Protein 4R0R (pdb70)

Sequence (48 aa):
YGIKKEIEAIKKEQEAIKKKIEAIEKELRQLANETTQALQLFLRATTE

B-factor: mean 69.01, std 18.32, range [40.63, 164.59]

Foldseek 3Di:
DVVVVVVVVVVVVVVVVVVVVVVVVVVVVVVVVVVVVVVVVVVVVVVD

Structure (mmCIF, N/CA/C/O backbone):
data_4R0R
#
_entry.id   4R0R
#
_cell.length_a   38.510
_cell.length_b   38.510
_cell.length_c   72.588
_cell.angle_alpha   90.000
_cell.angle_beta   90.000
_cell.angle_gamma   120.000
#
_symmetry.space_group_name_H-M   'P 3 2 1'
#
loop_
_entity.id
_entity.type
_entity.pdbx_description
1 polymer eboIZN21
2 water water
#
loop_
_atom_site.group_PDB
_atom_site.id
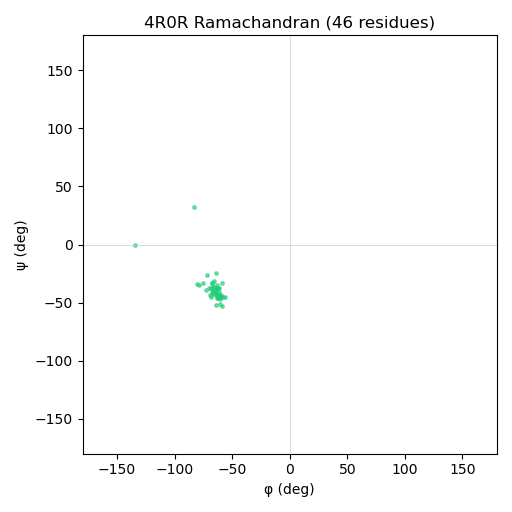_atom_site.type_symbol
_atom_site.label_atom_id
_atom_site.label_alt_id
_atom_site.label_comp_id
_atom_site.label_asym_id
_atom_site.label_entity_id
_atom_site.label_seq_id
_atom_site.pdbx_PDB_ins_code
_atom_site.Cartn_x
_atom_site.Cartn_y
_atom_site.Cartn_z
_atom_site.occupancy
_atom_site.B_iso_or_equiv
_atom_site.auth_seq_id
_atom_site.auth_comp_id
_atom_site.auth_asym_id
_atom_site.auth_atom_id
_atom_site.pdbx_PDB_model_num
ATOM 4 N N . TYR A 1 2 ? 11.641 13.456 64.827 1.00 75.90 531 TYR A N 1
ATOM 5 C CA . TYR A 1 2 ? 10.614 13.670 63.814 1.00 62.27 531 TYR A CA 1
ATOM 6 C C . TYR A 1 2 ? 11.162 14.463 62.634 1.00 52.65 531 TYR A C 1
ATOM 7 O O . TYR A 1 2 ? 10.821 14.190 61.485 1.00 57.19 531 TYR A O 1
ATOM 25 N N . GLY A 1 3 ? 12.012 15.443 62.923 1.00 51.02 532 GLY A N 1
ATOM 26 C CA . GLY A 1 3 ? 12.573 16.296 61.890 1.00 57.11 532 GLY A CA 1
ATOM 27 C C . GLY A 1 3 ? 13.439 15.528 60.909 1.00 55.24 532 GLY A C 1
ATOM 28 O O . GLY A 1 3 ? 13.319 15.701 59.697 1.00 52.64 532 GLY A O 1
ATOM 32 N N . ILE A 1 4 ? 14.314 14.676 61.434 1.00 51.31 533 ILE A N 1
ATOM 33 C CA . ILE A 1 4 ? 15.191 13.868 60.593 1.00 53.70 533 ILE A CA 1
ATOM 34 C C . ILE A 1 4 ? 14.375 12.867 59.777 1.00 48.07 533 ILE A C 1
ATOM 35 O O . ILE A 1 4 ? 14.704 12.579 58.627 1.00 50.14 533 ILE A O 1
ATOM 50 N N . LYS A 1 5 ? 13.312 12.341 60.380 1.00 49.44 534 LYS A N 1
ATOM 51 C CA . LYS A 1 5 ? 12.413 11.419 59.694 1.00 47.70 534 LYS A CA 1
ATOM 52 C C . LYS A 1 5 ? 11.786 12.088 58.473 1.00 48.59 534 LYS A C 1
ATOM 53 O O . LYS A 1 5 ? 11.757 11.513 57.386 1.00 47.88 534 LYS A O 1
ATOM 72 N N . LYS A 1 6 ? 11.287 13.306 58.660 1.00 41.71 535 LYS A N 1
ATOM 73 C CA . LYS A 1 6 ? 10.650 14.046 57.579 1.00 47.46 535 LYS A CA 1
ATOM 74 C C . LYS A 1 6 ? 11.662 14.442 56.512 1.00 48.14 535 LYS A C 1
ATOM 75 O O . LYS A 1 6 ? 11.327 14.517 55.332 1.00 44.46 535 LYS A O 1
ATOM 94 N N . GLU A 1 7 ? 12.896 14.704 56.932 1.00 45.55 536 GLU A N 1
ATOM 95 C CA . GLU A 1 7 ? 13.972 15.015 56.000 1.00 48.37 536 GLU A CA 1
ATOM 96 C C . GLU A 1 7 ? 14.261 13.809 55.112 1.00 48.92 536 GLU A C 1
ATOM 97 O O . GLU A 1 7 ? 14.284 13.919 53.886 1.00 49.17 536 GLU A O 1
ATOM 109 N N . ILE A 1 8 ? 14.474 12.658 55.743 1.00 43.56 537 ILE A N 1
ATOM 110 C CA . ILE A 1 8 ? 14.770 11.420 55.029 1.00 48.45 537 ILE A CA 1
ATOM 111 C C . ILE A 1 8 ? 13.615 11.042 54.107 1.00 49.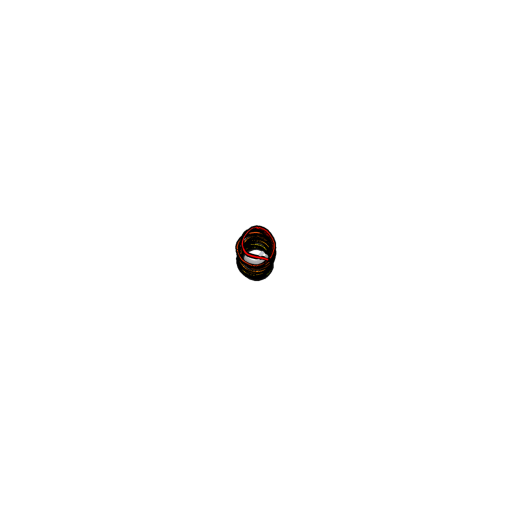75 537 ILE A C 1
ATOM 112 O O . ILE A 1 8 ? 13.826 10.599 52.980 1.00 43.27 537 ILE A O 1
ATOM 128 N N . GLU A 1 9 ? 12.395 11.226 54.598 1.00 48.49 538 GLU A N 1
ATOM 129 C CA . GLU A 1 9 ? 11.195 10.942 53.822 1.00 47.95 538 GLU A CA 1
ATOM 130 C C . GLU A 1 9 ? 11.145 11.787 52.553 1.00 49.31 538 GLU A C 1
ATOM 131 O O . GLU A 1 9 ? 10.811 11.290 51.479 1.00 50.47 538 GLU A O 1
ATOM 143 N N . ALA A 1 10 ? 11.479 13.066 52.683 1.00 45.25 539 ALA A N 1
ATOM 144 C CA . ALA A 1 10 ? 11.495 13.975 51.543 1.00 49.92 539 ALA A CA 1
ATOM 145 C C . ALA A 1 10 ? 12.572 13.580 50.535 1.00 47.84 539 ALA A C 1
ATOM 146 O O . ALA A 1 10 ? 12.351 13.629 49.325 1.00 49.68 539 ALA A O 1
ATOM 153 N N . ILE A 1 11 ? 13.740 13.191 51.040 1.00 47.27 540 ILE A N 1
ATOM 154 C CA . ILE A 1 11 ? 14.851 12.789 50.183 1.00 48.12 540 ILE A CA 1
ATOM 155 C C . ILE A 1 11 ? 14.477 11.556 49.362 1.00 47.78 540 ILE A C 1
ATOM 156 O O . ILE A 1 11 ? 14.766 11.489 48.168 1.00 49.51 540 ILE A O 1
ATOM 172 N N . LYS A 1 12 ? 13.827 10.588 49.999 1.00 42.41 541 LYS A N 1
ATOM 173 C CA . LYS A 1 12 ? 13.441 9.360 49.314 1.00 47.08 541 LYS A CA 1
ATOM 174 C C . LYS A 1 12 ? 12.297 9.611 48.336 1.00 50.27 541 LYS A C 1
ATOM 175 O O . LYS A 1 12 ? 12.147 8.889 47.352 1.00 56.54 541 LYS A O 1
ATOM 194 N N . LYS A 1 13 ? 11.493 10.636 48.603 1.00 50.58 542 LYS A N 1
ATOM 195 C CA . LYS A 1 13 ? 10.478 11.071 47.648 1.00 48.26 542 LYS A CA 1
ATOM 196 C C . LYS A 1 13 ? 11.145 11.661 46.415 1.00 49.12 542 LYS A C 1
ATOM 197 O O . LYS A 1 13 ? 10.689 11.459 45.291 1.00 49.49 542 LYS A O 1
ATOM 216 N N . GLU A 1 14 ? 12.227 12.400 46.639 1.00 50.64 543 GLU A N 1
ATOM 217 C CA . GLU A 1 14 ? 12.960 13.043 45.558 1.00 51.38 543 GLU A CA 1
ATOM 218 C C . GLU A 1 14 ? 13.664 12.005 44.690 1.00 54.13 543 GLU A C 1
ATOM 219 O O . GLU A 1 14 ? 13.743 12.154 43.471 1.00 54.67 543 GLU A O 1
ATOM 231 N N . GLN A 1 15 ? 14.173 10.952 45.322 1.00 47.92 544 GLN A N 1
ATOM 232 C CA . GLN A 1 15 ? 14.874 9.897 44.599 1.00 51.67 544 GLN A CA 1
ATOM 233 C C . GLN A 1 15 ? 13.935 9.121 43.680 1.00 52.56 544 GLN A C 1
ATOM 234 O O . GLN A 1 15 ? 14.289 8.816 42.543 1.00 51.12 544 GLN A O 1
ATOM 248 N N . GLU A 1 16 ? 12.743 8.800 44.175 1.00 53.73 545 GLU A N 1
ATOM 249 C CA . GLU A 1 16 ? 11.752 8.088 43.373 1.00 58.85 545 GLU A CA 1
ATOM 250 C C . GLU A 1 16 ? 11.324 8.919 42.169 1.00 54.26 545 GLU A C 1
ATOM 251 O O . GLU A 1 16 ? 11.097 8.385 41.083 1.00 57.73 545 GLU A O 1
ATOM 263 N N . ALA A 1 17 ? 11.213 10.228 42.367 1.00 46.74 546 ALA A N 1
ATOM 264 C CA . ALA A 1 17 ? 10.865 11.136 41.283 1.00 51.00 546 AL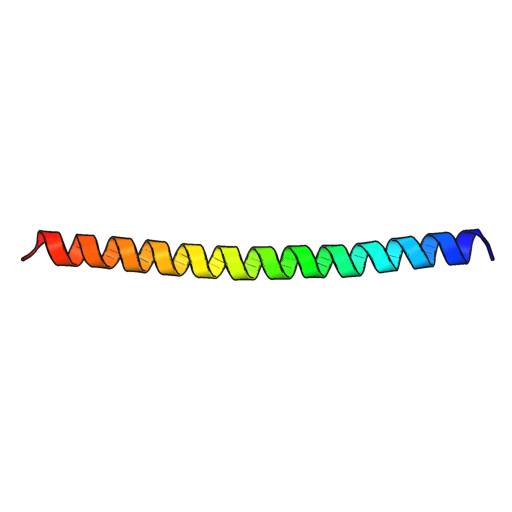A A CA 1
ATOM 265 C C . ALA A 1 17 ? 11.992 11.189 40.254 1.00 51.88 546 ALA A C 1
ATOM 266 O O . ALA A 1 17 ? 11.746 11.191 39.047 1.00 52.93 546 ALA A O 1
ATOM 273 N N . ILE A 1 18 ? 13.228 11.232 40.744 1.00 47.70 547 ILE A N 1
ATOM 274 C CA . ILE A 1 18 ? 14.406 11.231 39.882 1.00 48.96 547 ILE A CA 1
ATOM 275 C C . ILE A 1 18 ? 14.469 9.938 39.071 1.00 49.85 547 ILE A C 1
ATOM 276 O O . ILE A 1 18 ? 14.698 9.968 37.861 1.00 49.81 547 ILE A O 1
ATOM 292 N N . LYS A 1 19 ? 14.251 8.810 39.741 1.00 47.11 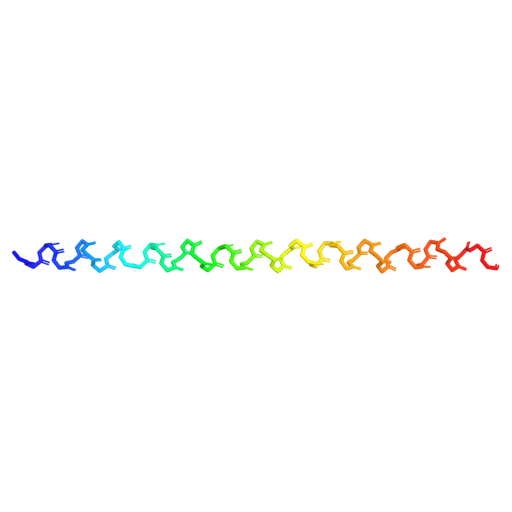548 LYS A N 1
ATOM 293 C CA . LYS A 1 19 ? 14.283 7.507 39.083 1.00 46.39 548 LYS A CA 1
ATOM 294 C C . LYS A 1 19 ? 13.265 7.425 37.948 1.00 55.21 548 LYS A C 1
ATOM 295 O O . LYS A 1 19 ? 13.508 6.767 36.938 1.00 51.97 548 LYS A O 1
ATOM 314 N N . LYS A 1 20 ? 12.132 8.100 38.113 1.00 53.70 549 LYS A N 1
ATOM 315 C CA . LYS A 1 20 ? 11.095 8.106 37.087 1.00 50.54 549 LYS A CA 1
ATOM 316 C C . LYS A 1 20 ? 11.440 9.066 35.954 1.00 55.79 549 LYS A C 1
ATOM 317 O O . LYS A 1 20 ? 11.120 8.804 3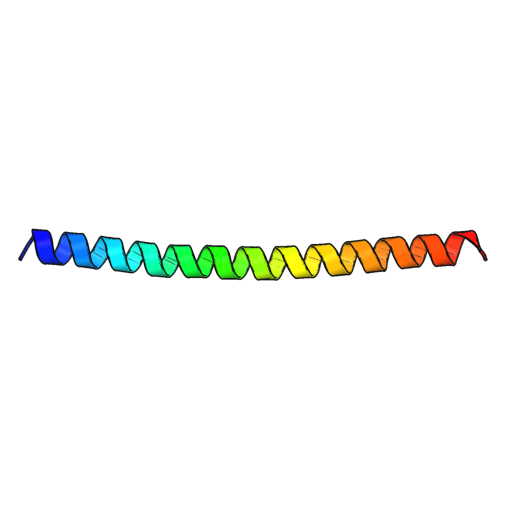4.795 1.00 53.28 549 LYS A O 1
ATOM 336 N N . LYS A 1 21 ? 12.085 10.178 36.291 1.00 52.13 550 LYS A N 1
ATOM 337 C CA . LYS A 1 21 ? 12.586 11.105 35.280 1.00 52.28 550 LYS A CA 1
ATOM 338 C C . LYS A 1 21 ? 13.578 10.389 34.370 1.00 55.33 550 LYS A C 1
ATOM 339 O O . LYS A 1 21 ? 13.522 10.517 33.146 1.00 49.37 550 LYS A O 1
ATOM 358 N N . ILE A 1 22 ? 14.482 9.633 34.983 1.00 49.42 551 ILE A N 1
ATOM 359 C CA . ILE A 1 22 ? 15.474 8.859 34.249 1.00 48.00 551 ILE A CA 1
ATOM 360 C C . ILE A 1 22 ? 14.784 7.815 33.377 1.00 58.33 551 ILE A C 1
ATOM 361 O O . ILE A 1 22 ? 15.215 7.546 32.254 1.00 48.83 551 ILE A O 1
ATOM 377 N N . GLU A 1 23 ? 13.709 7.234 33.899 1.00 52.65 552 GLU A N 1
ATOM 378 C CA . GLU A 1 23 ? 12.938 6.243 33.160 1.00 58.73 552 GLU A CA 1
ATOM 379 C C . GLU A 1 23 ? 12.357 6.863 31.893 1.00 58.98 552 GLU A C 1
ATOM 380 O O . GLU A 1 23 ? 12.396 6.262 30.820 1.00 58.90 552 GLU A O 1
ATOM 392 N N . ALA A 1 24 ? 11.825 8.073 32.027 1.00 54.17 553 ALA A N 1
ATOM 393 C CA . ALA A 1 24 ? 11.242 8.787 30.899 1.00 57.51 553 ALA A CA 1
ATOM 394 C C . ALA A 1 24 ? 12.316 9.164 29.879 1.00 58.30 553 ALA A C 1
ATOM 395 O O . ALA A 1 24 ? 12.073 9.134 28.673 1.00 63.48 553 ALA A O 1
ATOM 402 N N . ILE A 1 25 ? 13.500 9.520 30.368 1.00 50.01 554 ILE A N 1
ATOM 403 C CA . ILE A 1 25 ? 14.619 9.876 29.500 1.00 51.10 554 ILE A CA 1
ATOM 404 C C . ILE A 1 25 ? 15.068 8.667 28.685 1.00 51.98 554 ILE A C 1
ATOM 405 O O . ILE A 1 25 ? 15.379 8.789 27.501 1.00 50.77 554 ILE A O 1
ATOM 421 N N . GLU A 1 26 ? 15.098 7.503 29.325 1.00 49.28 555 GLU A N 1
ATOM 422 C CA . GLU A 1 26 ? 15.468 6.265 28.649 1.00 51.56 555 GLU A CA 1
ATOM 423 C C . GLU A 1 26 ? 14.445 5.915 27.572 1.00 54.53 555 GLU A C 1
ATOM 424 O O . GLU A 1 26 ? 14.807 5.467 26.485 1.00 53.59 555 GLU A O 1
ATOM 436 N N . LYS A 1 27 ? 13.170 6.129 27.882 1.00 55.07 556 LYS A N 1
ATOM 437 C CA . LYS A 1 27 ? 12.092 5.901 26.926 1.00 56.47 556 LYS A CA 1
ATOM 438 C C . LYS A 1 27 ? 12.286 6.753 25.678 1.00 57.45 556 LYS A C 1
ATOM 439 O O . LYS A 1 27 ? 12.277 6.244 24.558 1.00 51.75 556 LYS A O 1
ATOM 458 N N . GLU A 1 28 ? 12.462 8.054 25.883 1.00 52.43 557 GLU A N 1
ATOM 459 C CA . GLU A 1 28 ? 12.620 8.997 24.781 1.00 55.64 557 GLU A CA 1
ATOM 460 C C . GLU A 1 28 ? 13.914 8.760 24.007 1.00 51.11 557 GLU A C 1
ATOM 461 O O . GLU A 1 28 ? 13.976 8.997 22.800 1.00 49.06 557 GLU A O 1
ATOM 473 N N . LEU A 1 29 ? 14.944 8.293 24.704 1.00 47.83 558 LEU A N 1
ATOM 474 C CA . LEU A 1 29 ? 16.228 8.032 24.070 1.00 50.47 558 LEU A CA 1
ATOM 475 C C . LEU A 1 29 ? 16.116 6.825 23.144 1.00 52.57 558 LEU A C 1
ATOM 476 O O . LEU A 1 29 ? 16.708 6.807 22.066 1.00 52.95 558 LEU A O 1
ATOM 492 N N . ARG A 1 30 ? 15.343 5.826 23.563 1.00 53.37 559 ARG A N 1
ATOM 493 C CA . ARG A 1 30 ? 15.159 4.622 22.759 1.00 57.48 559 ARG A CA 1
ATOM 494 C C . ARG A 1 30 ? 14.348 4.937 21.509 1.00 54.49 559 ARG A C 1
ATOM 495 O O . ARG A 1 30 ? 14.677 4.476 20.418 1.00 58.86 559 ARG A O 1
ATOM 516 N N . GLN A 1 31 ? 13.283 5.716 21.679 1.00 50.26 560 GLN A N 1
ATOM 517 C CA . GLN A 1 31 ? 12.452 6.134 20.557 1.00 53.58 560 GLN A CA 1
ATOM 518 C C . GLN A 1 31 ? 13.289 6.881 19.532 1.00 56.23 560 GLN A C 1
ATOM 519 O O . GLN A 1 31 ? 13.187 6.637 18.331 1.00 51.08 560 GLN A O 1
ATOM 533 N N . LEU A 1 32 ? 14.126 7.790 20.022 1.00 49.41 561 LEU A N 1
ATOM 534 C CA . LEU A 1 32 ? 14.957 8.614 19.160 1.00 46.71 561 LEU A CA 1
ATOM 535 C C . LEU A 1 32 ? 15.943 7.751 18.382 1.00 47.58 561 LEU A C 1
ATOM 536 O O . LEU A 1 32 ? 16.205 8.002 17.207 1.00 50.71 561 LEU A O 1
ATOM 552 N N . ALA A 1 33 ? 16.479 6.728 19.039 1.00 40.74 562 ALA A N 1
ATOM 553 C CA . ALA A 1 33 ? 17.400 5.807 18.386 1.00 44.39 562 ALA A CA 1
ATOM 554 C C . ALA A 1 33 ? 16.687 5.052 17.271 1.00 50.48 562 ALA A C 1
ATOM 555 O O . ALA A 1 33 ? 17.224 4.892 16.177 1.00 45.62 562 ALA A O 1
ATOM 562 N N . ASN A 1 34 ? 15.472 4.593 17.558 1.00 49.66 563 ASN A N 1
ATOM 563 C CA . ASN A 1 34 ? 14.664 3.887 16.571 1.00 47.92 563 ASN A CA 1
ATOM 564 C C . ASN A 1 34 ? 14.321 4.774 15.380 1.00 55.72 563 ASN A C 1
ATOM 565 O O . ASN A 1 34 ? 14.423 4.348 14.228 1.00 52.21 563 ASN A O 1
ATOM 576 N N . GLU A 1 35 ? 13.913 6.008 15.662 1.00 45.01 564 GLU A N 1
ATOM 577 C CA . GLU A 1 35 ? 13.542 6.949 14.611 1.00 49.74 564 GLU A CA 1
ATOM 578 C C . GLU A 1 35 ? 14.732 7.275 13.713 1.00 48.27 564 GLU A C 1
ATOM 579 O O . GLU A 1 35 ? 14.597 7.342 12.492 1.00 51.13 564 GLU A O 1
ATOM 591 N N . THR A 1 36 ? 15.897 7.477 14.321 1.00 41.49 565 THR A N 1
ATOM 592 C CA . THR A 1 36 ? 17.106 7.789 13.565 1.00 48.99 565 THR A CA 1
ATOM 593 C C . THR A 1 36 ? 17.556 6.596 12.725 1.00 50.03 565 THR A C 1
ATOM 594 O O . THR A 1 36 ? 18.107 6.769 11.639 1.00 56.69 565 THR A O 1
ATOM 605 N N . THR A 1 37 ? 17.324 5.387 13.229 1.00 45.47 566 THR A N 1
ATOM 606 C CA . THR A 1 37 ? 17.625 4.179 12.470 1.00 50.28 566 THR A CA 1
ATOM 607 C C . THR A 1 37 ? 16.675 4.073 11.282 1.00 50.51 566 THR A C 1
ATOM 608 O O . THR A 1 37 ? 17.098 3.773 10.166 1.00 53.40 566 THR A O 1
ATOM 619 N N . GLN A 1 38 ? 15.392 4.321 11.530 1.00 46.06 567 GLN A N 1
ATOM 620 C CA . GLN A 1 38 ? 14.394 4.330 10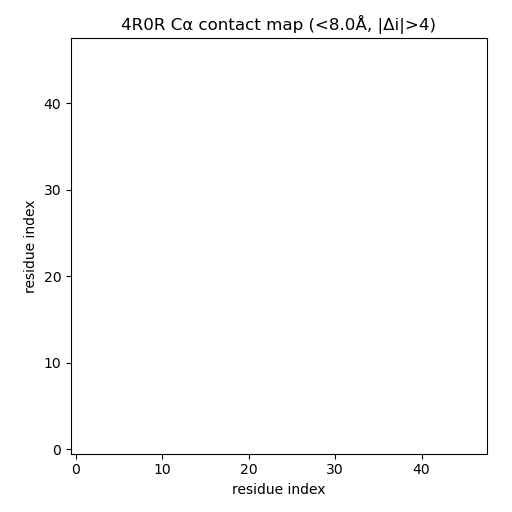.465 1.00 54.24 567 GLN A CA 1
ATOM 621 C C . GLN A 1 38 ? 14.722 5.399 9.431 1.00 56.95 567 GLN A C 1
ATOM 622 O O . GLN A 1 38 ? 14.655 5.153 8.228 1.00 59.34 567 GLN A O 1
ATOM 636 N N . ALA A 1 39 ? 15.075 6.587 9.911 1.00 53.64 568 ALA A N 1
ATOM 637 C CA . ALA A 1 39 ? 15.387 7.710 9.035 1.00 55.24 568 ALA A CA 1
ATOM 638 C C . ALA A 1 39 ? 16.580 7.390 8.142 1.00 61.55 568 ALA A C 1
ATOM 639 O O . ALA A 1 39 ? 16.620 7.786 6.977 1.00 67.64 568 ALA A O 1
ATOM 646 N N . LEU A 1 40 ? 17.550 6.670 8.695 1.00 56.45 569 LEU A N 1
ATOM 647 C CA . LEU A 1 40 ? 18.734 6.286 7.941 1.00 54.71 569 LEU A CA 1
ATOM 648 C C . LEU A 1 40 ? 18.389 5.160 6.974 1.00 62.00 569 LEU A C 1
ATOM 649 O O . LEU A 1 40 ? 18.947 5.078 5.881 1.00 62.09 569 LEU A O 1
ATOM 665 N N . GLN A 1 41 ? 17.460 4.299 7.376 1.00 55.06 570 GLN A N 1
ATOM 666 C CA . GLN A 1 41 ? 16.994 3.226 6.505 1.00 63.42 570 GLN A CA 1
ATOM 667 C C . GLN A 1 41 ? 16.312 3.790 5.261 1.00 63.97 570 GLN A C 1
ATOM 668 O O . GLN A 1 41 ? 16.417 3.213 4.179 1.00 71.79 570 GLN A O 1
ATOM 682 N N . LEU A 1 42 ? 15.612 4.912 5.418 1.00 57.44 571 LEU A N 1
ATOM 683 C CA . LEU A 1 42 ? 14.984 5.584 4.282 1.00 66.41 571 LEU A CA 1
ATOM 684 C C . LEU A 1 42 ? 16.043 5.995 3.270 1.00 69.61 571 LEU A C 1
ATOM 685 O O . LEU A 1 42 ? 15.928 5.698 2.081 1.00 69.24 571 LEU A O 1
ATOM 701 N N . PHE A 1 43 ? 17.071 6.684 3.755 1.00 60.72 572 PHE A N 1
ATOM 702 C CA . PHE A 1 43 ? 18.184 7.118 2.921 1.00 68.25 572 PHE A CA 1
ATOM 703 C C . PHE A 1 43 ? 18.839 5.943 2.204 1.00 73.65 572 PHE A C 1
ATOM 704 O O . PHE A 1 43 ? 19.133 6.016 1.012 1.00 75.20 572 PHE A O 1
ATOM 721 N N . LEU A 1 44 ? 19.069 4.862 2.944 1.00 74.00 573 LEU A N 1
ATOM 722 C CA . LEU A 1 44 ? 19.672 3.660 2.381 1.00 77.51 573 LEU A CA 1
ATOM 723 C C . LEU A 1 44 ? 18.760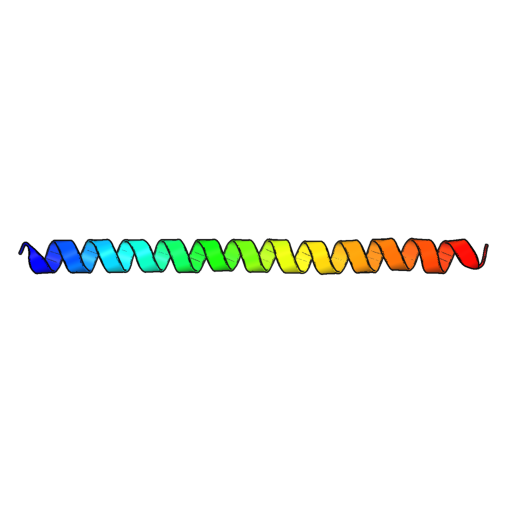 3.043 1.324 1.00 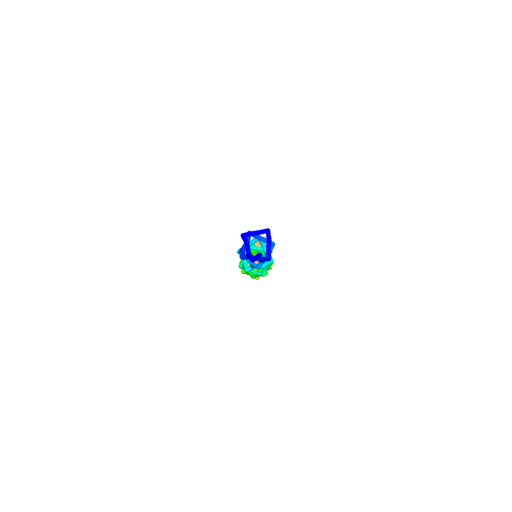74.31 573 LEU A C 1
ATOM 724 O O . LEU A 1 44 ? 19.222 2.334 0.434 1.00 75.74 573 LEU A O 1
ATOM 740 N N . ARG A 1 45 ? 17.464 3.318 1.432 1.00 74.60 574 ARG A N 1
ATOM 741 C CA . ARG A 1 45 ? 16.497 2.883 0.432 1.00 76.83 574 ARG A CA 1
ATOM 742 C C . ARG A 1 45 ? 16.507 3.827 -0.764 1.00 79.90 574 ARG A C 1
ATOM 743 O O . ARG A 1 45 ? 16.309 3.405 -1.903 1.00 86.35 574 ARG A O 1
ATOM 764 N N . ALA A 1 46 ? 16.749 5.106 -0.493 1.00 81.44 575 ALA A N 1
ATOM 765 C CA . ALA A 1 46 ? 16.694 6.140 -1.521 1.00 84.52 575 ALA A CA 1
ATOM 766 C C . ALA A 1 46 ? 17.879 6.061 -2.477 1.00 87.49 575 ALA A C 1
ATOM 767 O O . ALA A 1 46 ? 17.723 6.268 -3.681 1.00 91.35 575 ALA A O 1
ATOM 774 N N . THR A 1 47 ? 19.058 5.760 -1.943 1.00 80.24 576 THR A N 1
ATOM 775 C CA . THR A 1 47 ? 20.269 5.691 -2.757 1.00 85.10 576 THR A CA 1
ATOM 776 C C . THR A 1 47 ? 20.412 4.331 -3.445 1.00 88.46 576 THR A C 1
ATOM 777 O O . THR A 1 47 ? 21.523 3.841 -3.650 1.00 92.13 576 THR A O 1
ATOM 788 N N . THR A 1 48 ? 19.277 3.726 -3.783 1.00 86.80 577 THR A N 1
ATOM 789 C CA . THR A 1 48 ? 19.242 2.561 -4.659 1.00 78.58 577 THR A CA 1
ATOM 790 C C . THR A 1 48 ? 18.140 2.736 -5.704 1.00 82.18 577 THR A C 1
ATOM 791 O O . THR A 1 48 ? 17.946 1.871 -6.557 1.00 77.02 577 THR A O 1
ATOM 802 N N . GLU A 1 49 ? 17.426 3.859 -5.632 1.00 89.13 578 GLU A N 1
ATOM 803 C CA . GLU A 1 49 ? 16.307 4.126 -6.531 1.00 98.94 578 GLU A CA 1
ATOM 804 C C . GLU A 1 49 ? 16.769 4.409 -7.956 1.00 81.31 578 GLU A C 1
ATOM 805 O O . GLU A 1 49 ? 17.956 4.619 -8.207 1.00 67.22 578 GLU A O 1
#

Radius of gyration: 20.92 Å; Cα contacts (8 Å, |Δi|>4): 0; chains: 1; bounding box: 10×14×70 Å

Secondary structure (DSSP, 8-state):
-HHHHHHHHHHHHHHHHHHHHHHHHHHHHHHHHHHHHHHHHHHHHTT-

Solvent-accessible surface area: 4850 Å² total; per-residue (Å²): 198,47,128,110,86,106,87,48,53,99,127,141,102,101,91,53,85,120,140,147,88,110,43,105,95,108,94,100,148,82,100,51,88,106,75,78,119,61,101,83,129,111,98,162,54,92,108,189